Protein AF-A0A2P8KBX4-F1 (afdb_monomer_lite)

Foldseek 3Di:
DPPPPVPPPQQDAPPQKDKDKDWDADPVQAIWMWMFIGGNPDTPDIDTGTRLDNDPVSSVVVVSVVVRVVRVVVVVVD

Secondary structure (DSSP, 8-state):
-------PPPP-PPTTEEEEEEEEE-TTS-EEEEEEEEESSSEEEEEEE----S-HHHHHHHHHHHHHHHHHHHHTT-

pLDDT: mean 83.09, std 15.01, range [38.09, 94.06]

Sequence (78 aa):
MVNAETSQPPPRLPTGWTLEQEFFTSADGSFGVQAQVFHEGPQKCRIVMANLGHSRQRAQRMAEERILKFIAEWAARE

Radius of gyration: 13.59 Å; chains: 1; bounding box: 32×32×32 Å

Structure (mmCIF, N/CA/C/O backbone):
data_AF-A0A2P8KBX4-F1
#
_entry.id   AF-A0A2P8KBX4-F1
#
loop_
_atom_site.group_PDB
_atom_site.id
_atom_site.type_symbol
_atom_site.label_atom_id
_atom_site.label_alt_id
_atom_site.label_comp_id
_atom_site.label_asym_id
_atom_site.label_entity_id
_atom_site.label_seq_id
_atom_site.pdbx_PDB_ins_code
_atom_site.Cartn_x
_atom_site.Cartn_y
_atom_site.Cartn_z
_atom_site.occupancy
_atom_site.B_iso_or_equiv
_atom_site.auth_seq_id
_atom_site.auth_comp_id
_atom_site.auth_asym_id
_atom_site.auth_atom_id
_atom_site.pdbx_PDB_model_num
ATOM 1 N N . MET A 1 1 ? 8.832 25.192 -15.513 1.00 38.44 1 MET A N 1
ATOM 2 C CA . MET A 1 1 ? 7.965 24.052 -15.874 1.00 38.44 1 MET A CA 1
ATOM 3 C C . MET A 1 1 ? 7.538 23.398 -14.578 1.00 38.44 1 MET A C 1
ATOM 5 O O . MET A 1 1 ? 8.377 22.812 -13.912 1.00 38.44 1 MET A O 1
ATOM 9 N N . VAL A 1 2 ? 6.299 23.618 -14.145 1.00 38.09 2 VAL A N 1
ATOM 10 C CA . VAL A 1 2 ? 5.779 22.978 -12.931 1.00 38.09 2 VAL A CA 1
ATOM 11 C C . VAL A 1 2 ? 5.344 21.590 -13.371 1.00 38.09 2 VAL A C 1
ATOM 13 O O . VAL A 1 2 ? 4.421 21.473 -14.176 1.00 38.09 2 VAL A O 1
ATOM 16 N N . ASN A 1 3 ? 6.073 20.558 -12.948 1.00 40.44 3 ASN A N 1
ATOM 17 C CA . ASN A 1 3 ? 5.631 19.186 -13.138 1.00 40.44 3 ASN A CA 1
ATOM 18 C C . AS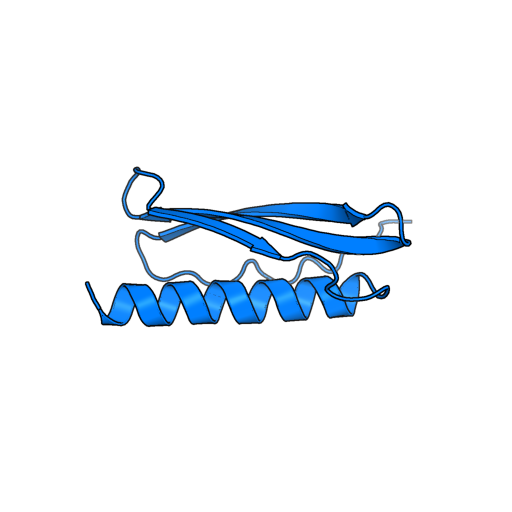N A 1 3 ? 4.285 19.082 -12.429 1.00 40.44 3 ASN A C 1
ATOM 20 O O . ASN A 1 3 ? 4.226 19.128 -11.203 1.00 40.44 3 ASN A O 1
ATOM 24 N N . ALA A 1 4 ? 3.203 18.999 -13.198 1.00 41.41 4 ALA A N 1
ATOM 25 C CA . ALA A 1 4 ? 1.943 18.512 -12.682 1.00 41.41 4 ALA A CA 1
ATOM 26 C C . ALA A 1 4 ? 2.162 17.027 -12.379 1.00 41.41 4 ALA A C 1
ATOM 28 O O . ALA A 1 4 ? 1.799 16.153 -13.167 1.00 41.41 4 ALA A O 1
ATOM 29 N N . GLU A 1 5 ? 2.829 16.745 -11.254 1.00 51.84 5 GLU A N 1
ATOM 30 C CA . GLU A 1 5 ? 2.616 15.505 -10.535 1.00 51.84 5 GLU A CA 1
ATOM 31 C C . GLU A 1 5 ? 1.108 15.419 -10.409 1.00 51.84 5 GLU A C 1
ATOM 33 O O . GLU A 1 5 ? 0.457 16.239 -9.761 1.00 51.84 5 GLU A O 1
ATOM 38 N N . THR A 1 6 ? 0.537 14.516 -11.197 1.00 44.78 6 THR A N 1
ATOM 39 C CA . THR A 1 6 ? -0.869 14.185 -11.112 1.00 44.78 6 THR A CA 1
ATOM 40 C C . THR A 1 6 ? -0.986 13.496 -9.765 1.00 44.78 6 THR A C 1
ATOM 42 O O . THR A 1 6 ? -0.886 12.276 -9.679 1.00 44.78 6 THR A O 1
ATOM 45 N N . SER A 1 7 ? -1.069 14.290 -8.699 1.00 46.59 7 SER A N 1
ATOM 46 C CA . SER A 1 7 ? -1.400 13.828 -7.368 1.00 46.59 7 SER A CA 1
ATOM 47 C C . SER A 1 7 ? -2.819 13.321 -7.501 1.00 46.59 7 SER A C 1
ATOM 49 O O . SER A 1 7 ? -3.783 14.074 -7.358 1.00 46.59 7 SER A O 1
ATOM 51 N N . GLN A 1 8 ? -2.950 12.049 -7.889 1.00 51.59 8 GLN A N 1
ATOM 52 C CA . GLN A 1 8 ? -4.180 11.320 -7.663 1.00 51.59 8 GLN A CA 1
ATOM 53 C C . GLN A 1 8 ? -4.556 11.617 -6.211 1.00 51.59 8 GLN A C 1
ATOM 55 O O . GLN A 1 8 ? -3.678 11.551 -5.340 1.00 51.59 8 GLN A O 1
ATOM 60 N N . PRO A 1 9 ? -5.804 12.045 -5.952 1.00 55.56 9 PRO A N 1
ATOM 61 C CA . PRO A 1 9 ? -6.223 12.306 -4.591 1.00 55.56 9 PRO A CA 1
ATOM 62 C C . PRO A 1 9 ? -5.868 11.070 -3.765 1.00 55.56 9 PRO A C 1
ATOM 64 O O . PRO A 1 9 ? -6.073 9.953 -4.259 1.00 55.56 9 PRO A O 1
ATOM 67 N N . PRO A 1 10 ? -5.293 11.251 -2.563 1.00 58.88 10 PRO A N 1
ATOM 68 C CA . PRO A 1 10 ? -4.902 10.120 -1.749 1.00 58.88 10 PRO A CA 1
ATOM 69 C C . PRO A 1 10 ? -6.107 9.182 -1.621 1.00 58.88 10 PRO A C 1
ATOM 71 O O . PRO A 1 10 ? -7.241 9.668 -1.489 1.00 58.88 10 PRO A O 1
ATOM 74 N N . PRO A 1 11 ? -5.892 7.861 -1.729 1.00 63.94 11 PRO A N 1
ATOM 75 C CA . PRO A 1 11 ? -6.966 6.891 -1.597 1.00 63.94 11 PRO A CA 1
ATOM 76 C C . PRO A 1 11 ? -7.773 7.215 -0.336 1.00 63.94 11 PRO A C 1
ATOM 78 O O . PRO A 1 11 ? -7.203 7.368 0.743 1.00 63.94 11 PRO A O 1
ATOM 81 N N . ARG A 1 12 ? -9.096 7.391 -0.473 1.00 71.38 12 ARG A N 1
ATOM 82 C CA . ARG A 1 12 ? -9.958 7.666 0.683 1.00 71.38 12 ARG A CA 1
ATOM 83 C C . ARG A 1 12 ? -10.022 6.404 1.528 1.00 71.38 12 ARG A C 1
ATOM 85 O O . ARG A 1 12 ? -10.700 5.447 1.161 1.00 71.38 12 ARG A O 1
ATOM 92 N N . LEU A 1 13 ? -9.285 6.408 2.628 1.00 78.81 13 LEU A N 1
ATOM 93 C CA . LEU A 1 13 ? -9.301 5.330 3.602 1.00 78.81 13 LEU A CA 1
ATOM 94 C C . LEU A 1 13 ? -10.546 5.444 4.492 1.00 78.81 13 LEU A C 1
ATOM 96 O O . LEU A 1 13 ? -11.055 6.555 4.685 1.00 78.81 13 LEU A O 1
ATOM 100 N N . PRO A 1 14 ? -11.046 4.323 5.040 1.00 81.56 14 PRO A N 1
ATOM 101 C CA . PRO A 1 14 ? -12.061 4.369 6.085 1.00 81.56 14 PRO A CA 1
ATOM 102 C C . PRO A 1 14 ? -11.575 5.176 7.302 1.00 81.56 14 PRO A C 1
ATOM 104 O O . PRO A 1 14 ? -10.376 5.322 7.535 1.00 81.56 14 PRO A O 1
ATOM 107 N N . THR A 1 15 ? -12.501 5.710 8.098 1.00 84.94 15 THR A N 1
ATOM 108 C CA . THR A 1 15 ? -12.159 6.488 9.301 1.00 84.94 15 THR A CA 1
ATOM 109 C C . THR A 1 15 ? -11.277 5.676 10.252 1.00 84.94 15 THR A C 1
ATOM 111 O O . THR A 1 15 ? -11.555 4.508 10.493 1.00 84.94 15 THR A O 1
ATOM 114 N N . GLY A 1 16 ? -10.224 6.296 10.792 1.00 86.12 16 GLY A N 1
ATOM 115 C CA . GLY A 1 16 ? -9.282 5.646 11.714 1.00 86.12 16 GLY A CA 1
ATOM 116 C C . GLY A 1 16 ? -8.153 4.872 11.027 1.00 86.12 16 GLY A C 1
ATOM 117 O O . GLY A 1 16 ? -7.205 4.469 11.702 1.00 86.12 16 GLY A O 1
ATOM 118 N N . TRP A 1 17 ? -8.218 4.705 9.702 1.00 87.81 17 TRP A N 1
ATOM 119 C CA . TRP A 1 17 ? -7.193 4.035 8.909 1.00 87.81 17 TRP A CA 1
ATOM 120 C C . TRP A 1 17 ? -6.197 5.027 8.316 1.00 87.81 17 TRP A C 1
ATOM 122 O O . TRP A 1 17 ? -6.581 6.025 7.705 1.00 87.81 17 TRP A O 1
ATOM 132 N N . THR A 1 18 ? -4.914 4.695 8.425 1.00 89.06 18 THR A N 1
ATOM 133 C CA . THR A 1 18 ? -3.810 5.461 7.836 1.00 89.06 18 THR A CA 1
ATOM 134 C C . THR A 1 18 ? -2.959 4.547 6.963 1.00 89.06 18 THR A C 1
ATOM 136 O O . THR A 1 18 ? -2.718 3.388 7.306 1.00 89.06 18 THR A O 1
ATOM 139 N N . LEU A 1 19 ? -2.503 5.073 5.825 1.00 88.50 19 LEU A N 1
ATOM 140 C CA . LEU A 1 19 ? -1.651 4.378 4.866 1.00 88.50 19 LEU A CA 1
ATOM 141 C C . LEU A 1 19 ? -0.384 5.191 4.622 1.00 88.50 19 LEU A C 1
ATOM 143 O O . LEU A 1 19 ? -0.458 6.330 4.163 1.00 88.50 19 LEU A O 1
ATOM 147 N N . GLU A 1 20 ? 0.763 4.563 4.831 1.00 90.81 20 GLU A N 1
ATOM 148 C CA . GLU A 1 20 ? 2.049 5.050 4.337 1.00 90.81 20 GLU A CA 1
ATOM 149 C C . GLU A 1 20 ? 2.485 4.159 3.179 1.00 90.81 20 GLU A C 1
ATOM 151 O O . GLU A 1 20 ? 2.477 2.937 3.314 1.00 90.81 20 GLU A O 1
ATOM 156 N N . GLN A 1 21 ? 2.844 4.740 2.034 1.00 89.12 21 GLN A N 1
ATOM 157 C CA . GLN A 1 21 ? 3.245 3.987 0.845 1.00 89.12 21 GLN A CA 1
ATOM 158 C C . GLN A 1 21 ? 4.527 4.543 0.233 1.00 89.12 21 GLN A C 1
ATOM 160 O O . GLN A 1 21 ? 4.709 5.754 0.133 1.00 89.12 21 GLN A O 1
ATOM 165 N N . GLU A 1 22 ? 5.386 3.640 -0.221 1.00 91.56 22 GLU A N 1
ATOM 166 C CA . GLU A 1 22 ? 6.650 3.942 -0.872 1.00 91.56 22 GLU A CA 1
ATOM 167 C C . GLU A 1 22 ? 6.779 3.100 -2.143 1.00 91.56 22 GLU A C 1
ATOM 169 O O . GLU A 1 22 ? 6.683 1.869 -2.111 1.00 91.56 22 GLU A O 1
ATOM 174 N N . PHE A 1 23 ? 6.978 3.770 -3.278 1.00 89.06 23 PHE A N 1
ATOM 175 C CA . PHE A 1 23 ? 7.214 3.115 -4.560 1.00 89.06 23 PHE A CA 1
ATOM 176 C C . PHE A 1 23 ? 8.702 2.868 -4.754 1.00 89.06 23 PHE A C 1
ATOM 178 O O . PHE A 1 23 ? 9.515 3.771 -4.567 1.00 89.06 23 PHE A O 1
ATOM 185 N N . PHE A 1 24 ? 9.044 1.667 -5.204 1.00 91.50 24 PHE A N 1
ATOM 186 C CA . PHE A 1 24 ? 10.416 1.291 -5.513 1.00 91.50 24 PHE A CA 1
ATOM 187 C C . PHE A 1 24 ? 10.520 0.699 -6.916 1.00 91.50 24 PHE A C 1
ATOM 189 O O . PHE A 1 24 ? 9.529 0.270 -7.510 1.00 91.50 24 PHE A O 1
ATOM 196 N N . THR A 1 25 ? 11.741 0.666 -7.437 1.00 94.06 25 THR A N 1
ATOM 197 C CA . THR A 1 25 ? 12.070 -0.006 -8.695 1.00 94.06 25 THR A CA 1
ATOM 198 C C . THR A 1 25 ? 12.957 -1.204 -8.383 1.00 94.06 25 THR A C 1
ATOM 200 O O . THR A 1 25 ? 13.979 -1.073 -7.712 1.00 94.06 25 THR A O 1
ATOM 203 N N . SER A 1 26 ? 12.554 -2.374 -8.854 1.00 89.62 26 SER A N 1
ATOM 204 C CA . SER A 1 26 ? 13.306 -3.620 -8.769 1.00 89.62 26 SER A CA 1
ATOM 205 C C . SER A 1 26 ? 14.507 -3.621 -9.721 1.00 89.62 26 SER A C 1
ATOM 207 O O . SER A 1 26 ? 14.566 -2.861 -10.688 1.00 89.62 26 SER A O 1
ATOM 209 N N . ALA A 1 27 ? 15.453 -4.535 -9.490 1.00 90.50 27 ALA A N 1
ATOM 210 C CA . ALA A 1 27 ? 16.644 -4.689 -10.332 1.00 90.50 27 ALA A CA 1
ATOM 211 C C . ALA A 1 27 ? 16.331 -5.048 -11.802 1.00 90.50 27 ALA A C 1
ATOM 213 O O . ALA A 1 27 ? 17.128 -4.756 -12.687 1.00 90.50 27 ALA A O 1
ATOM 214 N N . ASP A 1 28 ? 15.169 -5.649 -12.072 1.00 91.06 28 ASP A N 1
ATOM 215 C CA . ASP A 1 28 ? 14.671 -5.982 -13.415 1.00 91.06 28 ASP A CA 1
ATOM 216 C C . ASP A 1 28 ? 13.922 -4.816 -14.101 1.00 91.06 28 ASP A C 1
ATOM 218 O O . ASP A 1 28 ? 13.301 -4.991 -15.155 1.00 91.06 28 ASP A O 1
ATOM 222 N N . GLY A 1 29 ? 13.943 -3.626 -13.489 1.00 89.12 29 GLY A N 1
ATOM 2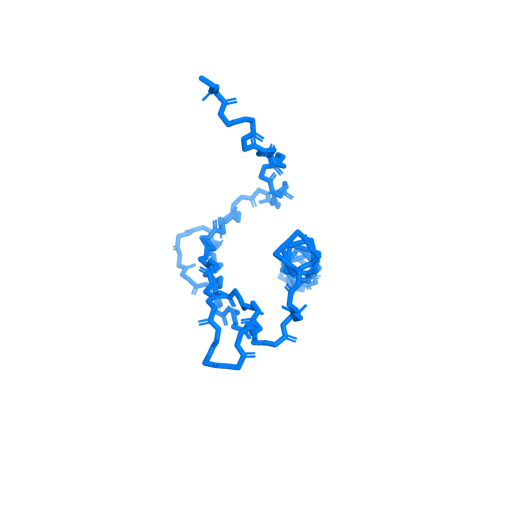23 C CA . GLY A 1 29 ? 13.255 -2.427 -13.965 1.00 89.12 29 GLY A CA 1
ATOM 224 C C . GLY A 1 29 ? 11.746 -2.421 -13.715 1.00 89.12 29 GLY A C 1
ATOM 225 O O . GLY A 1 29 ? 11.069 -1.485 -14.148 1.00 89.12 29 GLY A O 1
ATOM 226 N N . SER A 1 30 ? 11.196 -3.436 -13.042 1.00 93.00 30 SER A N 1
ATOM 227 C CA . SER A 1 30 ? 9.786 -3.437 -12.657 1.00 93.00 30 SER A CA 1
ATOM 228 C C . SER A 1 30 ? 9.540 -2.515 -11.461 1.00 93.00 30 SER A C 1
ATOM 230 O O . SER A 1 30 ? 10.395 -2.335 -10.598 1.00 93.00 30 SER A O 1
ATOM 232 N N . PHE A 1 31 ? 8.355 -1.919 -11.396 1.00 93.81 31 PHE A N 1
ATOM 233 C CA . PHE A 1 31 ? 7.933 -1.127 -10.248 1.00 93.81 31 PHE A CA 1
ATOM 234 C C . PHE A 1 31 ? 7.307 -2.021 -9.176 1.00 93.81 31 PHE A C 1
ATOM 236 O O . PHE A 1 31 ? 6.627 -3.009 -9.471 1.00 93.81 31 PHE A O 1
ATOM 243 N N . GLY A 1 32 ? 7.501 -1.635 -7.924 1.00 93.56 32 GLY A N 1
ATOM 244 C CA . GLY A 1 32 ? 6.876 -2.229 -6.756 1.00 93.56 32 GLY A CA 1
ATOM 245 C C . GLY A 1 32 ? 6.414 -1.159 -5.775 1.00 93.56 32 GLY A C 1
ATOM 246 O O . GLY A 1 32 ? 6.693 0.031 -5.936 1.00 93.56 32 GLY A O 1
ATOM 247 N N . VAL A 1 33 ? 5.679 -1.594 -4.761 1.00 93.56 33 VAL A N 1
ATOM 248 C CA . VAL A 1 33 ? 5.247 -0.741 -3.657 1.00 93.56 33 VAL A CA 1
ATOM 249 C C . VAL A 1 33 ? 5.408 -1.481 -2.341 1.00 93.56 33 VAL A C 1
ATOM 251 O O . VAL A 1 33 ? 5.155 -2.688 -2.235 1.00 93.56 33 VAL A O 1
ATOM 254 N N . GLN A 1 34 ? 5.806 -0.735 -1.327 1.00 93.75 34 GLN A N 1
ATOM 255 C CA . GLN A 1 34 ? 5.688 -1.127 0.059 1.00 93.75 34 GLN A CA 1
ATOM 256 C C . GLN A 1 34 ? 4.692 -0.192 0.731 1.00 93.75 34 GLN A C 1
ATOM 258 O O . GLN A 1 34 ? 4.817 1.022 0.640 1.00 93.75 34 GLN A O 1
ATOM 263 N N . ALA A 1 35 ? 3.719 -0.764 1.425 1.00 92.12 35 ALA A N 1
ATOM 264 C CA . ALA A 1 35 ? 2.707 -0.036 2.160 1.00 92.12 35 ALA A CA 1
ATOM 265 C C . ALA A 1 35 ? 2.650 -0.502 3.615 1.00 92.12 35 ALA A C 1
ATOM 267 O O . ALA A 1 35 ? 2.706 -1.699 3.895 1.00 92.12 35 ALA A O 1
ATOM 268 N N . GLN A 1 36 ? 2.528 0.443 4.538 1.00 92.94 36 GLN A N 1
ATOM 269 C CA . GLN A 1 36 ? 2.269 0.204 5.952 1.00 92.94 36 GLN A CA 1
ATOM 270 C C . GLN A 1 36 ? 0.877 0.726 6.274 1.00 92.94 36 GLN A C 1
ATOM 272 O O . GLN A 1 36 ? 0.543 1.870 5.964 1.00 92.94 36 GLN A O 1
ATOM 277 N N . VAL A 1 37 ? 0.057 -0.141 6.858 1.00 90.38 37 VAL A N 1
ATOM 278 C CA . VAL A 1 37 ? -1.329 0.167 7.193 1.00 90.38 37 VAL A CA 1
ATOM 279 C C . VAL A 1 37 ? -1.467 0.211 8.703 1.00 90.38 37 VAL A C 1
ATOM 281 O O . VAL A 1 37 ? -1.074 -0.728 9.400 1.00 90.38 37 VAL A O 1
ATOM 284 N N . PHE A 1 38 ? -2.068 1.287 9.187 1.00 90.56 38 PHE A N 1
ATOM 285 C CA . PHE A 1 38 ? -2.312 1.551 10.596 1.00 90.56 38 PHE A CA 1
ATOM 286 C C . PHE A 1 38 ? -3.812 1.723 10.822 1.00 90.56 38 PHE A C 1
ATOM 288 O O . PHE A 1 38 ? -4.506 2.272 9.965 1.00 90.56 38 PHE A O 1
ATOM 295 N N . HIS A 1 39 ? -4.299 1.280 11.977 1.00 89.88 39 HIS A N 1
ATOM 296 C CA . HIS A 1 39 ? -5.677 1.503 12.414 1.00 89.88 39 HIS A CA 1
ATOM 297 C C . HIS A 1 39 ? -5.628 1.942 13.877 1.00 89.88 39 HIS A C 1
ATOM 299 O O . HIS A 1 39 ? -5.108 1.202 14.710 1.00 89.88 39 HIS A O 1
ATOM 305 N N . GLU A 1 40 ? -6.084 3.166 14.154 1.00 87.50 40 GLU A N 1
ATOM 306 C CA . GLU A 1 40 ? -6.100 3.782 15.497 1.00 87.50 40 GLU A CA 1
ATOM 307 C C . GLU A 1 40 ? -4.730 3.857 16.206 1.00 87.50 40 GLU A C 1
ATOM 309 O O . GLU A 1 40 ? -4.646 3.908 17.431 1.00 87.50 40 GLU A O 1
ATOM 314 N N . GLY A 1 41 ? -3.631 3.873 15.445 1.00 84.06 41 GLY A N 1
ATOM 315 C CA . GLY A 1 41 ? -2.271 3.996 15.980 1.00 84.06 41 GLY A CA 1
ATOM 316 C C . GLY A 1 41 ? -1.357 2.816 15.646 1.00 84.06 41 GLY A C 1
ATOM 317 O O . GLY A 1 41 ? -0.362 3.034 14.954 1.00 84.06 41 GLY A O 1
ATOM 318 N N . PRO A 1 42 ? -1.630 1.576 16.101 1.00 89.06 42 PRO A N 1
ATOM 319 C CA . PRO A 1 42 ? -0.753 0.447 15.816 1.00 89.06 42 PRO A CA 1
ATOM 320 C C . PRO A 1 42 ? -0.743 0.078 14.329 1.00 89.06 42 PRO A C 1
ATOM 322 O O . PRO A 1 42 ? -1.762 0.120 13.633 1.00 89.06 42 PRO A O 1
ATOM 325 N N . GLN A 1 43 ? 0.427 -0.357 13.857 1.00 88.69 43 GLN A N 1
ATOM 326 C CA . GLN A 1 43 ? 0.563 -0.960 12.538 1.00 88.69 43 GLN A CA 1
ATOM 327 C C . GLN A 1 43 ? -0.204 -2.287 12.517 1.00 88.69 43 GLN A C 1
ATOM 329 O O . GLN A 1 43 ? 0.110 -3.211 13.268 1.00 88.69 43 GLN A O 1
ATOM 334 N N . LYS A 1 44 ? -1.201 -2.390 11.639 1.00 89.81 44 LYS A N 1
ATOM 335 C CA . LYS A 1 44 ? -1.986 -3.613 11.442 1.00 89.81 44 LYS A CA 1
ATOM 336 C C . LYS A 1 44 ? -1.322 -4.543 10.438 1.00 89.81 44 LYS A C 1
ATOM 338 O O . LYS A 1 44 ? -1.282 -5.752 10.652 1.00 89.81 44 LYS A O 1
ATOM 343 N N . CYS A 1 45 ? -0.785 -4.000 9.343 1.00 89.31 45 CYS A N 1
ATOM 344 C CA . CYS A 1 45 ? -0.101 -4.817 8.347 1.00 89.31 45 CYS A CA 1
ATOM 345 C C . CYS A 1 45 ? 0.973 -4.054 7.567 1.00 89.31 45 CYS A C 1
ATOM 347 O O . CYS A 1 45 ? 1.014 -2.823 7.524 1.00 89.31 45 CYS A O 1
ATOM 349 N N . ARG A 1 46 ? 1.865 -4.823 6.939 1.00 91.88 46 ARG A N 1
ATOM 350 C CA . ARG A 1 46 ? 2.785 -4.356 5.902 1.00 91.88 46 ARG A CA 1
ATOM 351 C C . ARG A 1 46 ? 2.472 -5.121 4.625 1.00 91.88 46 ARG A C 1
ATOM 353 O O . ARG A 1 46 ? 2.515 -6.348 4.617 1.00 91.88 46 ARG A O 1
ATOM 360 N N . ILE A 1 47 ? 2.171 -4.397 3.558 1.00 91.06 47 ILE A N 1
ATOM 361 C CA . ILE A 1 47 ? 1.905 -4.943 2.232 1.00 91.06 47 ILE A CA 1
ATOM 362 C C . ILE A 1 47 ? 3.138 -4.677 1.378 1.00 91.06 47 ILE A C 1
ATOM 364 O O . ILE A 1 47 ? 3.590 -3.542 1.267 1.00 91.06 47 ILE A O 1
ATOM 368 N N . VAL A 1 48 ? 3.686 -5.721 0.765 1.00 93.25 48 VAL A N 1
ATOM 369 C CA . VAL A 1 48 ? 4.773 -5.590 -0.206 1.00 93.25 48 VAL A CA 1
ATOM 370 C C . VAL A 1 48 ? 4.306 -6.227 -1.500 1.00 93.25 48 VAL A C 1
ATOM 372 O O . VAL A 1 48 ? 3.968 -7.409 -1.532 1.00 93.25 48 VAL A O 1
ATOM 375 N N . MET A 1 49 ? 4.267 -5.435 -2.565 1.00 93.06 49 MET A N 1
ATOM 376 C CA . MET A 1 49 ? 3.959 -5.915 -3.904 1.00 93.06 49 MET A CA 1
ATOM 377 C C . MET A 1 49 ? 5.142 -5.608 -4.810 1.00 93.06 49 MET A C 1
ATOM 379 O O . MET A 1 49 ? 5.429 -4.451 -5.103 1.00 93.06 49 MET A O 1
ATOM 383 N N . ALA A 1 50 ? 5.818 -6.662 -5.252 1.00 91.12 50 ALA A N 1
ATOM 384 C CA . ALA A 1 50 ? 6.847 -6.584 -6.277 1.00 91.12 50 ALA A CA 1
ATOM 385 C C . ALA A 1 50 ? 6.244 -6.858 -7.662 1.00 91.12 50 ALA A C 1
ATOM 387 O O . ALA A 1 50 ? 5.170 -7.454 -7.778 1.00 91.12 50 ALA A O 1
ATOM 388 N N . ASN A 1 51 ? 6.969 -6.464 -8.708 1.00 90.06 51 ASN A N 1
ATOM 389 C CA . ASN A 1 51 ? 6.684 -6.828 -10.096 1.00 90.06 51 ASN A CA 1
ATOM 390 C C . ASN A 1 51 ? 5.297 -6.367 -10.584 1.00 90.06 51 ASN A C 1
ATOM 392 O O . ASN A 1 51 ? 4.590 -7.096 -11.279 1.00 90.06 51 ASN A O 1
ATOM 396 N N . LEU A 1 52 ? 4.903 -5.131 -10.257 1.00 91.56 52 LEU A N 1
ATOM 397 C CA . LEU A 1 52 ? 3.662 -4.506 -10.745 1.00 91.56 52 LEU A CA 1
ATOM 398 C C . LEU A 1 52 ? 3.746 -4.071 -12.224 1.00 91.56 52 LEU A C 1
ATOM 400 O O . LEU A 1 52 ? 2.785 -3.536 -12.781 1.00 91.56 52 LEU A O 1
ATOM 404 N N . GLY A 1 53 ? 4.885 -4.335 -12.867 1.00 91.00 53 GLY A N 1
ATOM 405 C CA . GLY A 1 53 ? 5.174 -4.059 -14.271 1.00 91.00 53 GLY A CA 1
ATOM 406 C C . GLY A 1 53 ? 6.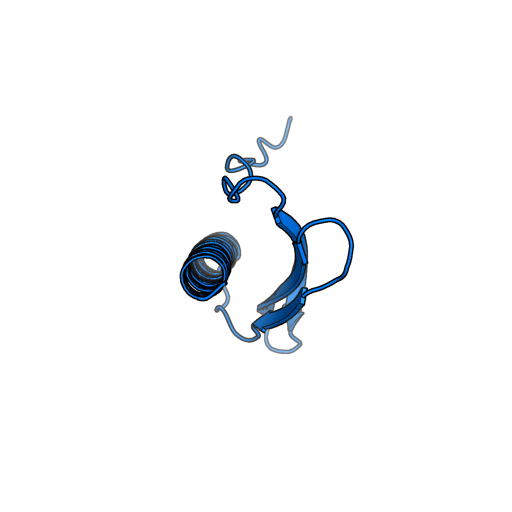096 -2.857 -14.463 1.00 91.00 53 GLY A C 1
ATOM 407 O O . GLY A 1 53 ? 6.488 -2.192 -13.511 1.00 91.00 53 GLY A O 1
ATOM 408 N N . HIS A 1 54 ? 6.440 -2.568 -15.716 1.00 90.81 54 HIS A N 1
ATOM 409 C CA . HIS A 1 54 ? 7.419 -1.533 -16.091 1.00 90.81 54 HIS A CA 1
ATOM 410 C C . HIS A 1 54 ? 6.805 -0.149 -16.355 1.00 90.81 54 HIS A C 1
ATOM 412 O O . HIS A 1 54 ? 7.500 0.778 -16.755 1.00 90.81 54 HIS A O 1
ATOM 418 N N . SER A 1 55 ? 5.498 0.018 -16.141 1.00 92.50 55 SER A N 1
ATOM 419 C CA . SER A 1 55 ? 4.819 1.313 -16.256 1.00 92.50 55 SER A CA 1
ATOM 420 C C . SER A 1 55 ? 4.496 1.852 -14.870 1.00 92.50 55 SER A C 1
ATOM 422 O O . SER A 1 55 ? 3.643 1.296 -14.179 1.00 92.50 55 SER A O 1
ATOM 424 N N . ARG A 1 56 ? 5.134 2.965 -14.488 1.00 86.50 56 ARG A N 1
ATOM 425 C CA . ARG A 1 56 ? 4.950 3.607 -13.177 1.00 86.50 56 ARG A CA 1
ATOM 426 C C . ARG A 1 56 ? 3.483 3.913 -12.879 1.00 86.50 56 ARG A C 1
ATOM 428 O O . ARG A 1 56 ? 2.989 3.560 -11.817 1.00 86.50 56 ARG A O 1
ATOM 435 N N . GLN A 1 57 ? 2.771 4.513 -13.833 1.00 89.62 57 GLN A N 1
ATOM 436 C CA . GLN A 1 57 ? 1.368 4.894 -13.650 1.00 89.62 57 GLN A CA 1
ATOM 437 C C . GLN A 1 57 ? 0.453 3.672 -13.492 1.00 89.62 57 GLN A C 1
ATOM 439 O O . GLN A 1 57 ? -0.454 3.670 -12.662 1.00 89.62 57 GLN A O 1
ATOM 444 N N . ARG A 1 58 ? 0.700 2.607 -14.267 1.00 88.56 58 ARG A N 1
ATOM 445 C CA . ARG A 1 58 ? -0.057 1.355 -14.149 1.00 88.56 58 ARG A CA 1
ATOM 446 C C . ARG A 1 58 ? 0.237 0.654 -12.824 1.00 88.56 58 ARG A C 1
ATOM 448 O O . ARG A 1 58 ? -0.697 0.197 -12.173 1.00 88.56 58 ARG A O 1
ATOM 455 N N . ALA A 1 59 ? 1.506 0.602 -12.426 1.00 89.56 59 ALA A N 1
ATOM 456 C CA . ALA A 1 59 ? 1.930 0.015 -11.164 1.00 89.56 59 ALA A CA 1
ATOM 457 C C . ALA A 1 59 ? 1.315 0.749 -9.967 1.00 89.56 59 ALA A C 1
ATOM 459 O O . ALA A 1 59 ? 0.770 0.099 -9.081 1.00 89.56 59 ALA A O 1
ATOM 460 N N . GLN A 1 60 ? 1.313 2.085 -9.985 1.00 89.19 60 GLN A N 1
ATOM 461 C CA . GLN A 1 60 ? 0.676 2.904 -8.955 1.00 89.19 60 GLN A CA 1
ATOM 462 C C . GLN A 1 60 ? -0.824 2.627 -8.843 1.00 89.19 60 GLN A C 1
ATOM 464 O O . GLN A 1 60 ? -1.300 2.311 -7.757 1.00 89.19 60 GLN A O 1
ATOM 469 N N . ARG A 1 61 ? -1.560 2.648 -9.960 1.00 89.94 61 ARG A N 1
ATOM 470 C CA . ARG A 1 61 ? -2.999 2.351 -9.941 1.00 89.94 61 ARG A CA 1
ATOM 471 C C . ARG A 1 61 ? -3.286 0.947 -9.400 1.00 89.94 61 ARG A C 1
ATOM 473 O O . ARG A 1 61 ? -4.147 0.780 -8.545 1.00 89.94 61 ARG A O 1
ATOM 480 N N . MET A 1 62 ? -2.534 -0.055 -9.861 1.00 90.88 62 MET A N 1
ATOM 481 C CA . MET A 1 62 ? -2.683 -1.436 -9.390 1.00 90.88 62 MET A CA 1
ATOM 482 C C . MET A 1 62 ? -2.366 -1.583 -7.898 1.00 90.88 62 MET A C 1
ATOM 484 O O . MET A 1 62 ? -3.036 -2.347 -7.203 1.00 90.88 62 MET A O 1
ATOM 488 N N . ALA A 1 63 ? -1.342 -0.880 -7.411 1.00 90.69 63 ALA A N 1
ATOM 489 C CA . ALA A 1 63 ? -0.989 -0.839 -5.999 1.00 90.69 63 ALA A CA 1
ATOM 490 C C . ALA A 1 63 ? -2.127 -0.251 -5.159 1.00 90.69 63 ALA A C 1
ATOM 492 O O . ALA A 1 63 ? -2.586 -0.896 -4.217 1.00 90.69 63 AL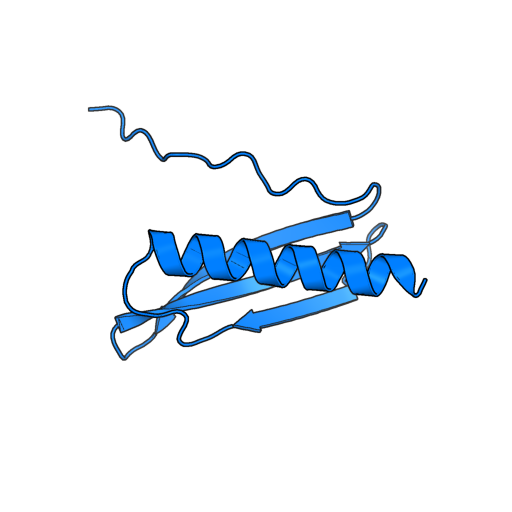A A O 1
ATOM 493 N N . GLU A 1 64 ? -2.605 0.937 -5.531 1.00 89.00 64 GLU A N 1
ATOM 494 C CA . GLU A 1 64 ? -3.676 1.654 -4.834 1.00 89.00 64 GLU A CA 1
ATOM 495 C C . GLU A 1 64 ? -4.961 0.819 -4.768 1.00 89.00 64 GLU A C 1
ATOM 497 O O . GLU A 1 64 ? -5.515 0.630 -3.685 1.00 89.00 64 GLU A O 1
ATOM 502 N N . GLU A 1 65 ? -5.399 0.250 -5.895 1.00 90.25 65 GLU A N 1
ATOM 503 C CA . GLU A 1 65 ? -6.595 -0.601 -5.963 1.00 90.25 65 GLU A CA 1
ATOM 504 C C . GLU A 1 65 ? -6.486 -1.823 -5.043 1.00 90.25 65 GLU A C 1
ATOM 506 O O . GLU A 1 65 ? -7.435 -2.165 -4.331 1.00 90.25 65 GLU A O 1
ATOM 511 N N . ARG A 1 66 ? -5.320 -2.482 -5.022 1.00 90.75 66 ARG A N 1
ATOM 512 C CA . ARG A 1 66 ? -5.095 -3.670 -4.187 1.00 90.75 66 ARG A CA 1
ATOM 513 C C . ARG A 1 66 ? -5.032 -3.334 -2.703 1.00 90.75 66 ARG A C 1
ATOM 515 O O . ARG A 1 66 ? -5.614 -4.067 -1.907 1.00 90.75 66 ARG A O 1
ATOM 522 N N . ILE A 1 67 ? -4.358 -2.246 -2.336 1.00 90.06 67 ILE A N 1
ATOM 523 C CA . ILE A 1 67 ? -4.266 -1.792 -0.943 1.00 90.06 67 ILE A CA 1
ATOM 524 C C . ILE A 1 67 ? -5.652 -1.400 -0.430 1.00 90.06 67 ILE A C 1
ATOM 526 O O . ILE A 1 67 ? -6.056 -1.857 0.636 1.00 90.06 67 ILE A O 1
ATOM 530 N N . LEU A 1 68 ? -6.411 -0.617 -1.203 1.00 88.25 68 LEU A N 1
ATOM 531 C CA . LEU A 1 68 ? -7.771 -0.219 -0.839 1.00 88.25 68 LEU A CA 1
ATOM 532 C C . LEU A 1 68 ? -8.690 -1.421 -0.648 1.00 88.25 68 LEU A C 1
ATOM 534 O O . LEU A 1 68 ? -9.403 -1.498 0.352 1.00 88.25 68 LEU A O 1
ATOM 538 N N . LYS A 1 69 ? -8.648 -2.37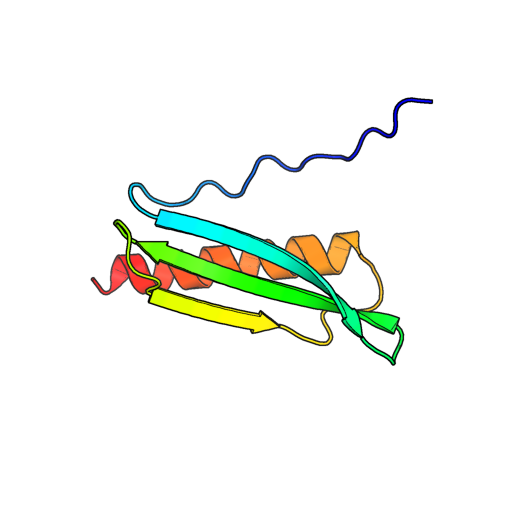7 -1.583 1.00 88.88 69 LYS A N 1
ATOM 539 C CA . LYS A 1 69 ? -9.429 -3.610 -1.474 1.00 88.88 69 LYS A CA 1
ATOM 540 C C . LYS A 1 69 ? -9.057 -4.392 -0.215 1.00 88.88 69 LYS A C 1
ATOM 542 O O . LYS A 1 69 ? -9.949 -4.831 0.502 1.00 88.88 69 LYS A O 1
ATOM 547 N N . PHE A 1 70 ? -7.763 -4.522 0.074 1.00 88.31 70 PHE A N 1
ATOM 548 C CA . PHE A 1 70 ? -7.289 -5.204 1.275 1.00 88.31 70 PHE A CA 1
ATOM 549 C C . PHE A 1 70 ? -7.810 -4.536 2.554 1.00 88.31 70 PHE A C 1
ATOM 551 O O . PHE A 1 70 ? -8.350 -5.216 3.421 1.00 88.31 70 PHE A O 1
ATOM 558 N N . ILE A 1 71 ? -7.695 -3.208 2.655 1.00 88.19 71 ILE A N 1
ATOM 559 C CA . ILE A 1 71 ? -8.172 -2.448 3.818 1.00 88.19 71 ILE A CA 1
ATOM 560 C C . ILE A 1 71 ? -9.687 -2.602 3.979 1.00 88.19 71 ILE A C 1
ATOM 562 O O . ILE A 1 71 ? -10.155 -2.851 5.085 1.00 88.19 71 ILE A O 1
ATOM 566 N N . ALA A 1 72 ? -10.452 -2.516 2.887 1.00 86.44 72 ALA A N 1
ATOM 567 C CA . ALA A 1 72 ? -11.903 -2.684 2.921 1.00 86.44 72 ALA A CA 1
ATOM 568 C C . ALA A 1 72 ? -12.322 -4.094 3.373 1.00 86.44 72 ALA A C 1
ATOM 570 O O . ALA A 1 72 ? -13.231 -4.237 4.186 1.00 86.44 72 ALA A O 1
ATOM 571 N N . GLU A 1 73 ? -11.645 -5.137 2.883 1.00 87.94 73 GLU A N 1
ATOM 572 C CA . GLU A 1 73 ? -11.889 -6.518 3.314 1.00 87.94 73 GLU A CA 1
ATOM 573 C C . GLU A 1 73 ? -11.552 -6.736 4.790 1.00 87.94 73 GLU A C 1
ATOM 575 O O . GLU A 1 73 ? -12.211 -7.536 5.451 1.00 87.94 73 GLU A O 1
ATOM 580 N N . TRP A 1 74 ? -10.534 -6.049 5.307 1.00 84.56 74 TRP A N 1
ATOM 581 C CA . TRP A 1 74 ? -10.151 -6.137 6.714 1.00 84.56 74 TRP A CA 1
ATOM 582 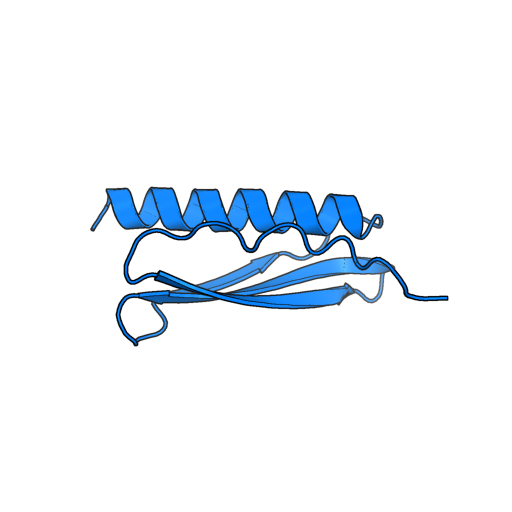C C . TRP A 1 74 ? -11.132 -5.393 7.615 1.00 84.56 74 TRP A C 1
ATOM 584 O O . TRP A 1 74 ? -11.619 -5.967 8.582 1.00 84.56 74 TRP A O 1
ATOM 594 N N . ALA A 1 75 ? -11.493 -4.163 7.246 1.00 82.81 75 ALA A N 1
ATOM 595 C CA . ALA A 1 75 ? -12.481 -3.361 7.960 1.00 82.81 75 ALA A CA 1
ATOM 596 C C . ALA A 1 75 ? -13.870 -4.021 8.001 1.00 82.81 75 ALA A C 1
ATOM 598 O O . ALA A 1 75 ? -14.643 -3.747 8.905 1.00 82.81 75 ALA A O 1
ATOM 599 N N . ALA A 1 76 ? -14.197 -4.892 7.041 1.00 85.69 76 ALA A N 1
ATOM 600 C CA . ALA A 1 76 ? -15.437 -5.670 7.053 1.00 85.69 76 ALA A CA 1
ATOM 601 C C . ALA A 1 76 ? -15.400 -6.906 7.978 1.00 85.69 76 ALA A C 1
ATOM 603 O O . ALA A 1 76 ? -16.428 -7.563 8.147 1.00 85.69 76 ALA A O 1
ATOM 604 N N . ARG A 1 77 ? -14.225 -7.280 8.502 1.00 81.88 77 ARG A N 1
ATOM 605 C CA . ARG A 1 77 ? -14.026 -8.443 9.388 1.00 81.88 77 ARG A CA 1
ATOM 606 C C . ARG A 1 77 ? -13.831 -8.065 10.857 1.00 81.88 77 ARG A C 1
ATOM 608 O O . ARG A 1 77 ? -14.006 -8.944 11.697 1.00 81.88 77 ARG A O 1
ATOM 615 N N . GLU A 1 78 ? -13.396 -6.836 11.134 1.00 68.94 78 GLU A N 1
ATOM 616 C CA . GLU A 1 78 ? -13.362 -6.254 12.488 1.00 68.94 78 GLU A CA 1
ATOM 617 C C . GLU A 1 78 ? -14.769 -5.788 12.899 1.00 68.94 78 GLU A C 1
ATOM 619 O O . GLU A 1 78 ? -15.108 -5.976 14.089 1.00 68.94 78 GLU A O 1
#